Protein AF-A0AAW1UWQ5-F1 (afdb_monomer_lite)

Foldseek 3Di:
DDDDDDDDPPDPDDDDDPPPDPDDDPPDPPPPPPPPDDPDDDPVVVPPDPPQWDQDPVRDIDGDPVCVVVVPDPPPPPPPVPVPPPVVVVVVVVVVCVVVVVDVPCPVVVVVVVVVVVVVVVVVVVVVVVVVVVCVVVCPPDDDDDDD

pLDDT: mean 75.47, std 17.83, range [41.78, 98.38]

Sequence (148 aa):
MQTNPSNLHKTPPYIDRIQKGPWMMPLKSPPSYIYYIPPQVDVDYLDNSDEYQLVLPSGVKVGHRSLMRYYKQSSTRTTTVALSRNTKKLHKTLATYRALGWTQADQEQAARKARDIQYMKRIHSKYMAKLGVKNNKLQTHFRQQVNF

InterPro domains:
  IPR040025 Zinc finger protein 622/Rei1/Reh1 [PTHR13182] (48-147)

Radius of gyration: 37.69 Å; chains: 1; bounding box: 50×101×110 Å

Secondary structure (DSSP, 8-state):
--PPP-----PPP--------S-----PPPP------PPPPPTHHHHT-GGGEEE-TTS-EEE-GGGHHHHT--------------HHHHHHHHHHHHHTT---THHHHHHHHHHHHHHHHHHHHHHHHHHHHHHGGG-TT---S---

Organism: NCBI:txid420089

Structure (mmCIF, N/CA/C/O backbone):
data_AF-A0AAW1UWQ5-F1
#
_entry.id   AF-A0AAW1UWQ5-F1
#
loop_
_atom_site.group_PDB
_atom_site.id
_atom_site.type_symbol
_atom_site.label_atom_id
_atom_site.label_alt_id
_atom_site.label_comp_id
_atom_site.label_asym_id
_atom_site.label_entity_id
_atom_site.label_seq_id
_atom_site.pdbx_PDB_ins_code
_atom_site.Cartn_x
_atom_site.Cartn_y
_atom_site.Cartn_z
_atom_site.occupancy
_atom_site.B_iso_or_equiv
_atom_site.auth_seq_id
_atom_site.auth_comp_id
_atom_site.auth_asym_id
_atom_site.auth_atom_id
_atom_site.pdbx_PDB_model_num
ATOM 1 N N . MET A 1 1 ? -21.826 67.170 -30.675 1.00 49.88 1 MET A N 1
ATOM 2 C CA . MET A 1 1 ? -21.106 67.157 -31.966 1.00 49.88 1 MET A CA 1
ATOM 3 C C . MET A 1 1 ? -19.624 67.006 -31.685 1.00 49.88 1 MET A C 1
ATOM 5 O O . MET A 1 1 ? -19.074 67.906 -31.074 1.00 49.88 1 MET A O 1
ATOM 9 N N . GLN A 1 2 ? -19.032 65.871 -32.060 1.00 43.41 2 GLN A N 1
ATOM 10 C CA . GLN A 1 2 ? -17.625 65.701 -32.462 1.00 43.41 2 GLN A CA 1
ATOM 11 C C . GLN A 1 2 ? -17.413 64.204 -32.723 1.00 43.41 2 GLN A C 1
ATOM 13 O O . GLN A 1 2 ? -17.271 63.399 -31.808 1.00 43.41 2 GLN A O 1
ATOM 18 N N . THR A 1 3 ? -17.506 63.825 -33.995 1.00 49.75 3 THR A N 1
ATOM 19 C CA . THR A 1 3 ? -17.163 62.497 -34.504 1.00 49.75 3 THR A CA 1
ATOM 20 C C . THR A 1 3 ? -15.656 62.446 -34.724 1.00 49.75 3 THR A C 1
ATOM 22 O O . THR A 1 3 ? -15.115 63.246 -35.485 1.00 49.75 3 THR A O 1
ATOM 25 N N . ASN A 1 4 ? -14.993 61.522 -34.036 1.00 53.00 4 ASN A N 1
ATOM 26 C CA . ASN A 1 4 ? -13.549 61.322 -34.082 1.00 53.00 4 ASN A CA 1
ATOM 27 C C . ASN A 1 4 ? -13.185 60.440 -35.300 1.00 53.00 4 ASN A C 1
ATOM 29 O O . ASN A 1 4 ? -13.799 59.381 -35.461 1.00 53.00 4 ASN A O 1
ATOM 33 N N . PRO A 1 5 ? -12.253 60.846 -36.181 1.00 54.81 5 PRO A N 1
ATOM 34 C CA . PRO A 1 5 ? -11.916 60.090 -37.383 1.00 54.81 5 PRO A CA 1
ATOM 35 C C . PRO A 1 5 ? -10.850 59.012 -37.128 1.00 54.81 5 PRO A C 1
ATOM 37 O O . PRO A 1 5 ? -10.025 59.127 -36.227 1.00 54.81 5 PRO A O 1
ATOM 40 N N . SER A 1 6 ? -10.822 58.020 -38.025 1.00 52.66 6 SER A N 1
ATOM 41 C CA . SER A 1 6 ? -9.812 56.957 -38.213 1.00 52.66 6 SER A CA 1
ATOM 42 C C . SER A 1 6 ? -10.020 55.625 -37.473 1.00 52.66 6 SER A C 1
ATOM 44 O O . SER A 1 6 ? -9.238 55.174 -36.642 1.00 52.66 6 SER A O 1
ATOM 46 N N . ASN A 1 7 ? -11.056 54.912 -37.921 1.00 54.97 7 ASN A N 1
ATOM 47 C CA . ASN A 1 7 ? -11.055 53.450 -37.974 1.00 54.97 7 ASN A CA 1
ATOM 48 C C . ASN A 1 7 ? -9.812 52.943 -38.733 1.00 54.97 7 ASN A C 1
ATOM 50 O O . ASN A 1 7 ? -9.708 53.139 -39.942 1.00 54.97 7 ASN A O 1
ATOM 54 N N . LEU A 1 8 ? -8.917 52.224 -38.053 1.00 52.97 8 LEU A N 1
ATOM 55 C CA . LEU A 1 8 ? -7.937 51.335 -38.684 1.00 52.97 8 LEU A CA 1
ATOM 56 C C . LEU A 1 8 ? -8.112 49.922 -38.117 1.00 52.97 8 LEU A C 1
ATOM 58 O O . LEU A 1 8 ? -7.304 49.420 -37.339 1.00 52.97 8 LEU A O 1
ATOM 62 N N . HIS A 1 9 ? -9.199 49.274 -38.536 1.00 50.94 9 HIS A N 1
ATOM 63 C CA . HIS A 1 9 ? -9.329 47.822 -38.480 1.00 50.94 9 HIS A CA 1
ATOM 64 C C . HIS A 1 9 ? -8.270 47.230 -39.422 1.00 50.94 9 HIS A C 1
ATOM 66 O O . HIS A 1 9 ? -8.423 47.256 -40.641 1.00 50.94 9 HIS A O 1
ATOM 72 N N . LYS A 1 10 ? -7.169 46.706 -38.879 1.00 50.12 10 LYS A N 1
ATOM 73 C CA . LYS A 1 10 ? -6.249 45.866 -39.655 1.00 50.12 10 LYS A CA 1
ATOM 74 C C . LYS A 1 10 ? -6.861 44.471 -39.764 1.00 50.12 10 LYS A C 1
ATOM 76 O O . LYS A 1 10 ? -6.583 43.599 -38.948 1.00 50.12 10 LYS A O 1
ATOM 81 N N . THR A 1 11 ? -7.734 44.268 -40.745 1.00 57.31 11 THR A N 1
ATOM 82 C CA . THR A 1 11 ? -8.104 42.923 -41.201 1.00 57.31 11 THR A CA 1
ATOM 83 C C . THR A 1 11 ? -6.914 42.325 -41.959 1.00 57.31 11 THR A C 1
ATOM 85 O O . THR A 1 11 ? -6.387 43.001 -42.848 1.00 57.31 11 THR A O 1
ATOM 88 N N . PRO A 1 12 ? -6.456 41.100 -41.651 1.00 51.69 12 PRO A N 1
ATOM 89 C CA . PRO A 1 12 ? -5.451 40.442 -42.476 1.00 51.69 12 PRO A CA 1
ATOM 90 C C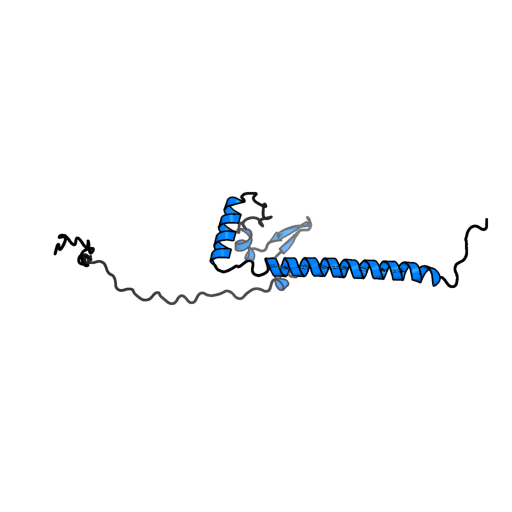 . PRO A 1 12 ? -6.037 40.187 -43.874 1.00 51.69 12 PRO A C 1
ATOM 92 O O . PRO A 1 12 ? -7.179 39.726 -43.971 1.00 51.69 12 PRO A O 1
ATOM 95 N N . PRO A 1 13 ? -5.311 40.508 -44.959 1.00 52.84 13 PRO A N 1
ATOM 96 C CA . PRO A 1 13 ? -5.820 40.293 -46.299 1.00 52.84 13 PRO A CA 1
ATOM 97 C C . PRO A 1 13 ? -6.007 38.799 -46.572 1.00 52.84 13 PRO A C 1
ATOM 99 O O . PRO A 1 13 ? -5.146 37.961 -46.307 1.00 52.84 13 PRO A O 1
ATOM 102 N N . TYR A 1 14 ? -7.191 38.536 -47.104 1.00 44.75 14 TYR A N 1
ATOM 103 C CA . TYR A 1 14 ? -7.670 37.334 -47.752 1.00 44.75 14 TYR A CA 1
ATOM 104 C C . TYR A 1 14 ? -6.608 36.641 -48.628 1.00 44.75 14 TYR A C 1
ATOM 106 O O . TYR A 1 14 ? -5.977 37.248 -49.490 1.00 44.75 14 TYR A O 1
ATOM 114 N N . ILE A 1 15 ? -6.435 35.355 -48.316 1.00 54.38 15 ILE A N 1
ATOM 115 C CA . ILE A 1 15 ? -6.164 34.195 -49.176 1.00 54.38 15 ILE A CA 1
ATOM 116 C C . ILE A 1 15 ? -6.019 34.538 -50.664 1.00 54.38 15 ILE A C 1
ATOM 118 O O . ILE A 1 15 ? -7.012 34.798 -51.324 1.00 54.38 15 ILE A O 1
ATOM 122 N N . ASP A 1 16 ? -4.796 34.458 -51.192 1.00 50.06 16 ASP A N 1
ATOM 123 C CA . ASP A 1 16 ? -4.532 33.952 -52.547 1.00 50.06 16 ASP A CA 1
ATOM 124 C C . ASP A 1 16 ? -3.028 33.921 -52.828 1.00 50.06 16 ASP A C 1
ATOM 126 O O . ASP A 1 16 ? -2.450 34.905 -53.290 1.00 50.06 16 ASP A O 1
ATOM 130 N N . ARG A 1 17 ? -2.389 32.769 -52.560 1.00 48.00 17 ARG A N 1
ATOM 131 C CA . ARG A 1 17 ? -1.291 32.231 -53.390 1.00 48.00 17 ARG A CA 1
ATOM 132 C C . ARG A 1 17 ? -0.852 30.830 -52.945 1.00 48.00 17 ARG A C 1
ATOM 134 O O . ARG A 1 17 ? 0.293 30.622 -52.554 1.00 48.00 17 ARG A O 1
ATOM 141 N N . ILE A 1 18 ? -1.729 29.831 -53.039 1.00 47.81 18 ILE A N 1
ATOM 142 C CA . ILE A 1 18 ? -1.239 28.446 -53.105 1.00 47.81 18 ILE A CA 1
ATOM 143 C C . ILE A 1 18 ? -0.736 28.249 -54.534 1.00 47.81 18 ILE A C 1
ATOM 145 O O . ILE A 1 18 ? -1.512 28.012 -55.458 1.00 47.81 18 ILE A O 1
ATOM 149 N N . GLN A 1 19 ? 0.572 28.422 -54.724 1.00 41.78 19 GLN A N 1
ATOM 150 C CA . GLN A 1 19 ? 1.253 27.977 -55.933 1.00 41.78 19 GLN A CA 1
ATOM 151 C C . GLN A 1 19 ? 0.960 26.482 -56.111 1.00 41.78 19 GLN A C 1
ATOM 153 O O . GLN A 1 19 ? 1.441 25.647 -55.347 1.00 41.78 19 GLN A O 1
ATOM 158 N N . LYS A 1 20 ? 0.141 26.144 -57.111 1.00 48.88 20 LYS A N 1
ATOM 159 C CA . LYS A 1 20 ? -0.033 24.770 -57.582 1.00 48.88 20 LYS A CA 1
ATOM 160 C C . LYS A 1 20 ? 1.292 24.312 -58.197 1.00 48.88 20 LYS A C 1
ATOM 162 O O . LYS A 1 20 ? 1.553 24.565 -59.368 1.00 48.88 20 LYS A O 1
ATOM 167 N N . GLY A 1 21 ? 2.153 23.696 -57.391 1.00 47.66 21 GLY A N 1
ATOM 168 C CA . GLY A 1 21 ? 3.334 22.986 -57.878 1.00 47.66 21 GLY A CA 1
ATOM 169 C C . GLY A 1 21 ? 2.921 21.714 -58.640 1.00 47.66 21 GLY A C 1
ATOM 170 O O . GLY A 1 21 ? 1.946 21.071 -58.247 1.00 47.66 21 GLY A O 1
ATOM 171 N N . PRO A 1 22 ? 3.635 21.312 -59.706 1.00 47.59 22 PRO A N 1
ATOM 172 C CA . PRO A 1 22 ? 3.244 20.213 -60.597 1.00 47.59 22 PRO A CA 1
ATOM 173 C C . PRO A 1 22 ? 3.556 18.810 -60.036 1.00 47.59 22 PRO A C 1
ATOM 175 O O . PRO A 1 22 ? 3.848 17.887 -60.788 1.00 47.59 22 PRO A O 1
ATOM 178 N N . TRP A 1 23 ? 3.484 18.625 -58.715 1.00 51.88 23 TRP A N 1
ATOM 179 C CA . TRP A 1 23 ? 3.840 17.368 -58.046 1.00 51.88 23 TRP A CA 1
ATOM 180 C C . TRP A 1 23 ? 2.841 17.001 -56.942 1.00 51.88 23 TRP A C 1
ATOM 182 O O . TRP A 1 23 ? 3.219 16.722 -55.809 1.00 51.88 23 TRP A O 1
ATOM 192 N N . MET A 1 24 ? 1.545 16.990 -57.257 1.00 44.12 24 MET A N 1
ATOM 193 C CA . MET A 1 24 ? 0.587 16.182 -56.495 1.00 44.12 24 MET A CA 1
ATOM 194 C C . MET A 1 24 ? 0.361 14.887 -57.264 1.00 44.12 24 MET A C 1
ATOM 196 O O . MET A 1 24 ? -0.437 14.833 -58.197 1.00 44.12 24 MET A O 1
ATOM 200 N N . MET A 1 25 ? 1.086 13.837 -56.879 1.00 60.41 25 MET A N 1
ATOM 201 C CA . MET A 1 25 ? 0.666 12.486 -57.233 1.00 60.41 25 MET A CA 1
ATOM 202 C C . MET A 1 25 ? -0.672 12.199 -56.538 1.00 60.41 25 MET A C 1
ATOM 204 O O . MET A 1 25 ? -0.840 12.583 -55.376 1.00 60.41 25 MET A O 1
ATOM 208 N N . PRO A 1 26 ? -1.635 11.544 -57.208 1.00 56.28 26 PRO A N 1
ATOM 209 C CA . PRO A 1 26 ? -2.867 11.137 -56.549 1.00 56.28 26 PRO A CA 1
ATOM 210 C C . PRO A 1 26 ? -2.515 10.212 -55.376 1.00 56.28 26 PRO A C 1
ATOM 212 O O . PRO A 1 26 ? -1.750 9.262 -55.558 1.00 56.28 26 PRO A O 1
ATOM 215 N N . LEU A 1 27 ? -3.051 10.488 -54.177 1.00 58.12 27 LEU A N 1
ATOM 216 C CA . LEU A 1 27 ? -2.945 9.578 -53.033 1.00 58.12 27 LEU A CA 1
ATOM 217 C C . LEU A 1 27 ? -3.560 8.235 -53.439 1.00 58.12 27 LEU A C 1
ATOM 219 O O . LEU A 1 27 ? -4.776 8.053 -53.417 1.00 58.12 27 LEU A O 1
ATOM 223 N N . LYS A 1 28 ? -2.713 7.283 -53.823 1.00 58.69 28 LYS A N 1
ATOM 224 C CA . LYS A 1 28 ? -3.114 5.889 -53.940 1.00 58.69 28 LYS A CA 1
ATOM 225 C C . LYS A 1 28 ? -3.383 5.415 -52.516 1.00 58.69 28 LYS A C 1
ATOM 227 O O . LYS A 1 28 ? -2.514 5.571 -51.657 1.00 58.69 28 LYS A O 1
ATOM 232 N N . SER A 1 29 ? -4.594 4.922 -52.249 1.00 64.06 29 SER A N 1
ATOM 233 C CA . SER A 1 29 ? -4.947 4.403 -50.925 1.00 64.06 29 SER A CA 1
ATOM 234 C C . SER A 1 29 ? -3.864 3.423 -50.463 1.00 64.06 29 SER A C 1
ATOM 236 O O . SER A 1 29 ? -3.436 2.594 -51.277 1.00 64.06 29 SER A O 1
ATOM 238 N N . PRO A 1 30 ? -3.400 3.497 -49.206 1.00 66.56 30 PRO A N 1
ATOM 239 C CA . PRO A 1 30 ? -2.359 2.600 -48.731 1.00 66.56 30 PRO A CA 1
ATOM 240 C C . PRO A 1 30 ? -2.812 1.140 -48.900 1.00 66.56 30 PRO A C 1
ATOM 242 O O . PRO A 1 30 ? -3.978 0.835 -48.633 1.00 66.56 30 PRO A O 1
ATOM 245 N N . PRO A 1 31 ? -1.930 0.234 -49.363 1.00 58.66 31 PRO A N 1
ATOM 246 C CA . PRO A 1 31 ? -2.258 -1.181 -49.452 1.00 58.66 31 PRO A CA 1
ATOM 247 C C . PRO A 1 31 ? -2.606 -1.695 -48.053 1.00 58.66 31 PRO A C 1
ATOM 249 O O . PRO A 1 31 ? -1.873 -1.443 -47.095 1.00 58.66 31 PRO A O 1
ATOM 252 N N . SER A 1 32 ? -3.740 -2.388 -47.933 1.00 59.56 32 SER A N 1
ATOM 253 C CA . SER A 1 32 ? -4.206 -2.990 -46.686 1.00 59.56 32 SER A CA 1
ATOM 254 C C . SER A 1 32 ? -3.230 -4.081 -46.246 1.00 59.56 32 SER A C 1
ATOM 256 O O . SER A 1 32 ? -3.362 -5.245 -46.625 1.00 59.56 32 SER A O 1
ATOM 258 N N . TYR A 1 33 ? -2.219 -3.707 -45.466 1.00 54.44 33 TYR A N 1
ATOM 259 C CA . TYR A 1 33 ? -1.373 -4.671 -44.784 1.00 54.44 33 TYR A CA 1
ATOM 260 C C . TYR A 1 33 ? -2.201 -5.314 -43.676 1.00 54.44 33 TYR A C 1
ATOM 262 O O . TYR A 1 33 ? -2.461 -4.712 -42.636 1.00 54.44 33 TYR A O 1
ATOM 270 N N . ILE A 1 34 ? -2.631 -6.550 -43.915 1.00 60.88 34 ILE A N 1
ATOM 271 C CA . ILE A 1 34 ? -3.105 -7.427 -42.852 1.00 60.88 34 ILE A CA 1
ATOM 272 C C . ILE A 1 34 ? -1.877 -7.700 -41.983 1.00 60.88 34 ILE A C 1
ATOM 274 O O . ILE A 1 34 ? -0.990 -8.464 -42.362 1.00 60.88 34 ILE A O 1
ATOM 278 N N . TYR A 1 35 ? -1.774 -7.011 -40.849 1.00 56.53 35 TYR A N 1
ATOM 279 C CA . TYR A 1 35 ? -0.750 -7.316 -39.863 1.00 56.53 35 TYR A CA 1
ATOM 280 C C . TYR A 1 35 ? -1.029 -8.719 -39.327 1.00 56.53 35 TYR A C 1
ATOM 282 O O . TYR A 1 35 ? -2.037 -8.951 -38.662 1.00 56.53 35 TYR A O 1
ATOM 290 N N . TYR A 1 36 ? -0.145 -9.662 -39.641 1.00 63.75 36 TYR A N 1
ATOM 291 C CA . TYR A 1 36 ? -0.162 -10.979 -39.023 1.00 63.75 36 TYR A CA 1
ATOM 292 C C . TYR A 1 36 ? 0.209 -10.795 -37.548 1.00 63.75 36 TYR A C 1
ATOM 294 O O . TYR A 1 36 ? 1.369 -10.539 -37.223 1.00 63.75 36 TYR A O 1
ATOM 302 N N . ILE A 1 37 ? -0.783 -10.851 -36.659 1.00 71.31 37 ILE A N 1
ATOM 303 C CA . ILE A 1 37 ? -0.550 -10.908 -35.216 1.00 71.31 37 ILE A CA 1
ATOM 304 C C . ILE A 1 37 ? -0.214 -12.371 -34.916 1.00 71.31 37 ILE A C 1
ATOM 306 O O . ILE A 1 37 ? -1.090 -13.222 -35.086 1.00 71.31 37 ILE A O 1
ATOM 310 N N . PRO A 1 38 ? 1.033 -12.710 -34.540 1.00 63.59 38 PRO A N 1
ATOM 311 C CA . PRO A 1 38 ? 1.345 -14.081 -34.175 1.00 63.59 38 PRO A CA 1
ATOM 312 C C . PRO A 1 38 ? 0.485 -14.497 -32.969 1.00 63.59 38 PRO A C 1
ATOM 314 O O . PRO A 1 38 ? 0.263 -13.671 -32.075 1.00 63.59 38 PRO A O 1
ATOM 317 N N . PRO A 1 39 ? -0.008 -15.749 -32.938 1.00 69.00 39 PRO A N 1
ATOM 318 C CA . PRO A 1 39 ? -0.756 -16.261 -31.798 1.00 69.00 39 PRO A CA 1
ATOM 319 C C . PRO A 1 39 ? 0.087 -16.120 -30.528 1.00 69.00 39 PRO A C 1
ATOM 321 O O . PRO A 1 39 ? 1.299 -16.348 -30.547 1.00 69.00 39 PRO A O 1
ATOM 324 N N . GLN A 1 40 ? -0.553 -15.687 -29.442 1.00 62.16 40 GLN A N 1
ATOM 325 C CA . GLN A 1 40 ? 0.116 -15.563 -28.153 1.00 62.16 40 GLN A CA 1
ATOM 326 C C . GLN A 1 40 ? 0.484 -16.968 -27.677 1.00 62.16 40 GLN A C 1
ATOM 328 O O . GLN A 1 40 ? -0.378 -17.836 -27.589 1.00 62.16 40 GLN A O 1
ATOM 333 N N . VAL A 1 41 ? 1.777 -17.204 -27.462 1.00 61.47 41 VAL A N 1
ATOM 334 C CA . VAL A 1 41 ? 2.279 -18.470 -26.923 1.00 61.47 41 VAL A CA 1
ATOM 335 C C . VAL A 1 41 ? 2.107 -18.416 -25.410 1.00 61.47 41 VAL A C 1
ATOM 337 O O . VAL A 1 41 ? 2.667 -17.527 -24.765 1.00 61.47 41 VAL A O 1
ATOM 340 N N . ASP A 1 42 ? 1.329 -19.347 -24.862 1.00 59.06 42 ASP A N 1
ATOM 341 C CA . A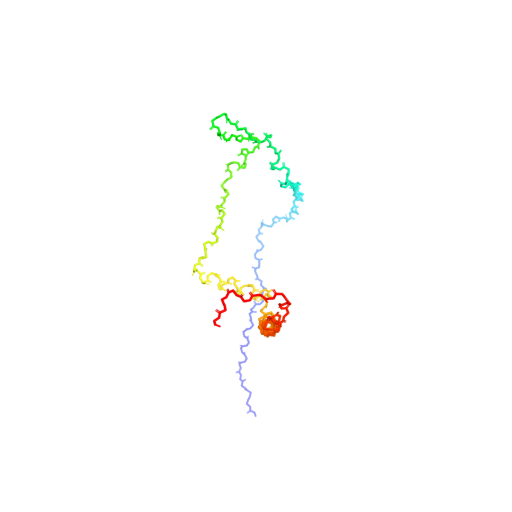SP A 1 42 ? 1.120 -19.486 -23.423 1.00 59.06 42 ASP A CA 1
ATOM 342 C C . ASP A 1 42 ? 2.449 -19.817 -22.724 1.00 59.06 42 ASP A C 1
ATOM 344 O O . ASP A 1 42 ? 3.153 -20.762 -23.087 1.00 59.06 42 ASP A O 1
ATOM 348 N N . VAL A 1 43 ? 2.803 -19.011 -21.721 1.00 59.75 43 VAL A N 1
ATOM 349 C CA . VAL A 1 43 ? 4.113 -19.042 -21.041 1.00 59.75 43 VAL A CA 1
ATOM 350 C C . VAL A 1 43 ? 4.347 -20.371 -20.308 1.00 59.75 43 VAL A C 1
ATOM 352 O O . VAL A 1 43 ? 5.484 -20.832 -20.215 1.00 59.75 43 VAL A O 1
ATOM 355 N N . ASP A 1 44 ? 3.272 -21.029 -19.875 1.00 59.12 44 ASP A N 1
ATOM 356 C CA . ASP A 1 44 ? 3.312 -22.270 -19.094 1.00 59.12 44 ASP A CA 1
ATOM 357 C C . ASP A 1 44 ? 3.787 -23.494 -19.907 1.00 59.12 44 ASP A C 1
ATOM 359 O O . ASP A 1 44 ? 4.275 -24.468 -19.334 1.00 59.12 44 ASP A O 1
ATOM 363 N N . TYR A 1 45 ? 3.732 -23.447 -21.246 1.00 55.97 45 TYR A N 1
ATOM 364 C CA . TYR A 1 45 ? 4.306 -24.497 -22.104 1.00 55.97 45 TYR A CA 1
ATOM 365 C C . TYR A 1 45 ? 5.835 -24.416 -22.223 1.00 55.97 45 TYR A C 1
ATOM 367 O O . TYR A 1 45 ? 6.475 -25.390 -22.617 1.00 55.97 45 TYR A O 1
ATOM 375 N N . LEU A 1 46 ? 6.439 -23.275 -21.880 1.00 55.22 46 LEU A N 1
ATOM 376 C CA . LEU A 1 46 ? 7.879 -23.067 -22.019 1.00 55.22 46 LEU A CA 1
ATOM 377 C C . LEU A 1 46 ? 8.678 -23.683 -20.857 1.00 55.22 46 LEU A C 1
ATOM 379 O O . LEU A 1 46 ? 9.822 -24.082 -21.059 1.00 55.22 46 LEU A O 1
ATOM 383 N N . ASP A 1 47 ? 8.081 -23.785 -19.665 1.00 55.75 47 ASP A N 1
ATOM 384 C CA . ASP A 1 47 ? 8.772 -24.202 -18.432 1.00 55.75 47 ASP A CA 1
ATOM 385 C C . ASP A 1 47 ? 8.956 -25.730 -18.325 1.00 55.75 47 ASP A C 1
ATOM 387 O O . ASP A 1 47 ? 9.923 -26.213 -17.743 1.00 55.75 47 ASP A O 1
ATOM 391 N N . ASN A 1 48 ? 8.080 -26.510 -18.969 1.00 55.28 48 ASN A N 1
ATOM 392 C CA . ASN A 1 48 ? 8.065 -27.978 -18.880 1.00 55.28 48 ASN A CA 1
ATOM 393 C C . ASN A 1 48 ? 8.820 -28.697 -20.014 1.00 55.28 48 ASN A C 1
ATOM 395 O O . ASN A 1 48 ? 8.638 -29.900 -20.204 1.00 55.28 48 ASN A O 1
ATOM 399 N N . SER A 1 49 ? 9.638 -27.991 -20.799 1.00 58.53 49 SER A N 1
ATOM 400 C CA . SER A 1 49 ? 10.242 -28.560 -22.008 1.00 58.53 49 SER A CA 1
ATOM 401 C C . SER A 1 49 ? 11.772 -28.611 -21.943 1.00 58.53 49 SER A C 1
ATOM 403 O O . SER A 1 49 ? 12.488 -27.679 -22.311 1.00 58.53 49 SER A O 1
ATOM 405 N N . ASP A 1 50 ? 12.294 -29.790 -21.598 1.00 64.62 50 ASP A N 1
ATOM 406 C CA . ASP A 1 50 ? 13.669 -30.202 -21.937 1.00 64.62 50 ASP A CA 1
ATOM 407 C C . ASP A 1 50 ? 13.932 -30.165 -23.463 1.00 64.62 50 ASP A C 1
ATOM 409 O O . ASP A 1 50 ? 15.053 -30.333 -23.929 1.00 64.62 50 ASP A O 1
ATOM 413 N N . GLU A 1 51 ? 12.905 -29.913 -24.275 1.00 74.00 51 GLU A N 1
ATOM 414 C CA . GLU A 1 51 ? 12.975 -29.814 -25.731 1.00 74.00 51 GLU A CA 1
ATOM 415 C C . GLU A 1 51 ? 13.860 -28.653 -26.226 1.00 74.00 51 GLU A C 1
ATOM 417 O O . GLU A 1 51 ? 14.504 -28.752 -27.277 1.00 74.00 51 GLU A O 1
ATOM 422 N N . TYR A 1 52 ? 13.944 -27.557 -25.464 1.00 78.62 52 TYR A N 1
ATOM 423 C CA . TYR A 1 52 ? 14.663 -26.350 -25.887 1.00 78.62 52 TYR A CA 1
ATOM 424 C C . TYR A 1 52 ? 15.991 -26.102 -25.160 1.00 78.62 52 TYR A C 1
ATOM 426 O O . TYR A 1 52 ? 16.680 -25.121 -25.465 1.00 78.62 52 TYR A O 1
ATOM 434 N N . GLN A 1 53 ? 16.380 -26.992 -24.243 1.00 85.94 53 GLN A N 1
ATOM 435 C CA . GLN A 1 53 ? 17.640 -26.916 -23.504 1.00 85.94 53 GLN A CA 1
ATOM 436 C C . GLN A 1 53 ? 18.270 -28.302 -23.326 1.00 85.94 53 GLN A C 1
ATOM 438 O O . GLN A 1 53 ? 17.599 -29.266 -22.994 1.00 85.94 53 GLN A O 1
ATOM 443 N N . LEU A 1 54 ? 19.587 -28.398 -23.491 1.00 87.38 54 LEU A N 1
ATOM 444 C CA . LEU A 1 54 ? 20.360 -29.599 -23.183 1.00 87.38 54 LEU A CA 1
ATOM 445 C C . LEU A 1 54 ? 21.250 -29.327 -21.971 1.00 87.38 54 LEU A C 1
ATOM 447 O O . LEU A 1 54 ? 22.058 -28.396 -21.995 1.00 87.38 54 LEU A O 1
ATOM 451 N N . VAL A 1 55 ? 21.132 -30.148 -20.927 1.00 90.00 55 VAL A N 1
ATOM 452 C CA . VAL A 1 55 ? 22.024 -30.099 -19.761 1.00 90.00 55 VAL A CA 1
ATOM 453 C C . VAL A 1 55 ? 23.169 -31.088 -19.970 1.00 90.00 55 VAL A C 1
ATOM 455 O O . VAL A 1 55 ? 22.953 -32.287 -20.123 1.00 90.00 55 VAL A O 1
ATOM 458 N N . LEU A 1 56 ? 24.401 -30.585 -19.996 1.00 92.44 56 LEU A N 1
ATOM 459 C CA . LEU A 1 56 ? 25.607 -31.406 -20.097 1.00 92.44 56 LEU A CA 1
ATOM 460 C C . LEU A 1 56 ? 25.924 -32.076 -18.745 1.00 92.44 56 LEU A C 1
ATOM 462 O O . LEU A 1 56 ? 25.564 -31.529 -17.703 1.00 92.44 56 LEU A O 1
ATOM 466 N N . PRO A 1 57 ? 26.699 -33.178 -18.715 1.00 94.62 57 PRO A N 1
ATOM 467 C CA . PRO A 1 57 ? 27.188 -33.775 -17.463 1.00 94.62 57 PRO A CA 1
ATOM 468 C C . PRO A 1 57 ? 28.022 -32.816 -16.600 1.00 94.62 57 PRO A C 1
ATOM 470 O O . PRO A 1 57 ? 28.117 -32.984 -15.390 1.00 94.62 57 PRO A O 1
ATOM 473 N N . SER A 1 58 ? 28.602 -31.779 -17.213 1.00 93.69 58 SER A N 1
ATOM 474 C CA . SER A 1 58 ? 29.283 -30.677 -16.524 1.00 93.69 58 SER A CA 1
ATOM 475 C C . SER A 1 58 ? 28.333 -29.700 -15.816 1.00 93.69 58 SER A C 1
ATOM 477 O O . SER A 1 58 ? 28.796 -28.771 -15.160 1.00 93.69 58 SER A O 1
ATOM 479 N N . GLY A 1 59 ? 27.016 -29.857 -15.979 1.00 90.00 59 GLY A N 1
ATOM 480 C CA . GLY A 1 59 ? 25.984 -28.957 -15.459 1.00 90.00 59 GLY A CA 1
ATOM 481 C C . GLY A 1 59 ? 25.726 -27.715 -16.321 1.00 90.00 59 GLY A C 1
ATOM 482 O O . GLY A 1 59 ? 24.848 -26.916 -16.000 1.00 90.00 59 GLY A O 1
ATOM 483 N N . VAL A 1 60 ? 26.458 -27.535 -17.426 1.00 93.06 60 VAL A N 1
ATOM 484 C CA . VAL A 1 60 ? 26.239 -26.422 -18.363 1.00 93.06 60 VAL A CA 1
ATOM 485 C C . VAL A 1 60 ? 24.948 -26.651 -19.153 1.00 93.06 60 VAL A C 1
ATOM 487 O O . VAL A 1 60 ? 24.701 -27.753 -19.639 1.00 93.06 60 VAL A O 1
ATOM 490 N N . LYS A 1 61 ? 24.133 -25.601 -19.310 1.00 91.19 61 LYS A N 1
ATOM 491 C CA . LYS A 1 61 ? 22.904 -25.626 -20.115 1.00 91.19 61 LYS A CA 1
ATOM 492 C C . LYS A 1 61 ? 23.154 -25.007 -21.489 1.00 91.19 61 LYS A C 1
ATOM 494 O O . LYS A 1 61 ? 23.590 -23.860 -21.575 1.00 91.19 61 LYS A O 1
ATOM 499 N N . VAL A 1 62 ? 22.860 -25.743 -22.556 1.00 91.25 62 VAL A N 1
ATOM 500 C CA . VAL A 1 62 ? 22.983 -25.291 -23.950 1.00 91.25 62 VAL A CA 1
ATOM 501 C C . VAL A 1 62 ? 21.593 -25.127 -24.553 1.00 91.25 62 VAL A C 1
ATOM 503 O O . VAL A 1 62 ? 20.782 -26.044 -24.501 1.00 91.25 62 VAL A O 1
ATOM 506 N N . GLY A 1 63 ? 21.316 -23.956 -25.125 1.00 90.94 63 GLY A N 1
ATOM 507 C CA . GLY A 1 63 ? 20.028 -23.649 -25.747 1.00 90.94 63 GLY A CA 1
ATOM 508 C C . GLY A 1 63 ? 19.852 -24.229 -27.155 1.00 90.94 63 GLY A C 1
ATOM 509 O O . GLY A 1 63 ? 20.826 -24.504 -27.858 1.00 90.94 63 GLY A O 1
ATOM 510 N N . HIS A 1 64 ? 18.605 -24.369 -27.607 1.00 92.88 64 HIS A N 1
ATOM 511 C CA . HIS A 1 64 ? 18.280 -24.879 -28.943 1.00 92.88 64 HIS A CA 1
ATOM 512 C C . HIS A 1 64 ? 18.445 -23.816 -30.051 1.00 92.88 64 HIS A C 1
ATOM 514 O O . HIS A 1 64 ? 18.154 -22.632 -29.869 1.00 92.88 64 HIS A O 1
ATOM 520 N N . ARG A 1 65 ? 18.843 -24.234 -31.264 1.00 90.62 65 ARG A N 1
ATOM 521 C CA . ARG A 1 65 ? 19.059 -23.325 -32.416 1.00 90.62 65 ARG A CA 1
ATOM 522 C C . ARG A 1 65 ? 17.797 -22.591 -32.895 1.00 90.62 65 ARG A C 1
ATOM 524 O O . ARG A 1 65 ? 17.907 -21.523 -33.490 1.00 90.62 65 ARG A O 1
ATOM 531 N N . SER A 1 66 ? 16.611 -23.140 -32.630 1.00 90.12 66 SER A N 1
ATOM 532 C CA . SER A 1 66 ? 15.306 -22.538 -32.959 1.00 90.12 66 SER A CA 1
ATOM 533 C C . SER A 1 66 ? 15.107 -21.211 -32.227 1.00 90.12 66 SER A C 1
ATOM 535 O O . SER A 1 66 ? 14.491 -20.293 -32.765 1.00 90.12 66 SER A O 1
ATOM 537 N N . LEU A 1 67 ? 15.713 -21.072 -31.044 1.00 88.56 67 LEU A N 1
ATOM 538 C CA . LEU A 1 67 ? 15.625 -19.884 -30.204 1.00 88.56 67 LEU A CA 1
ATOM 539 C C . LEU A 1 67 ? 16.771 -18.889 -30.434 1.00 88.56 67 LEU A C 1
ATOM 541 O O . LEU A 1 67 ? 16.853 -17.872 -29.748 1.00 88.56 67 LEU A O 1
ATOM 545 N N . MET A 1 68 ? 17.631 -19.113 -31.435 1.00 90.19 68 MET A N 1
ATOM 546 C CA . MET A 1 68 ? 18.799 -18.262 -31.696 1.00 90.19 68 MET A CA 1
ATOM 547 C C . MET A 1 68 ? 18.416 -16.797 -31.962 1.00 90.19 68 MET A C 1
ATOM 549 O O . MET A 1 68 ? 19.157 -15.886 -31.596 1.00 90.19 68 MET A O 1
ATOM 553 N N . ARG A 1 69 ? 17.231 -16.547 -32.542 1.00 90.69 69 ARG A N 1
ATOM 554 C CA . ARG A 1 69 ? 16.678 -15.191 -32.682 1.00 90.69 69 ARG A CA 1
ATOM 555 C C . ARG A 1 69 ? 16.532 -14.502 -31.323 1.00 90.69 69 ARG A C 1
ATOM 557 O O . ARG A 1 69 ? 16.898 -13.337 -31.226 1.00 90.69 69 ARG A O 1
ATOM 564 N N . TYR A 1 70 ? 16.028 -15.208 -30.312 1.00 88.44 70 TYR A N 1
ATOM 565 C CA . TYR A 1 70 ? 15.802 -14.686 -28.962 1.00 88.44 70 TYR A CA 1
ATOM 566 C C . TYR A 1 70 ? 17.102 -14.576 -28.164 1.00 88.44 70 TYR A C 1
ATOM 568 O O . TYR A 1 70 ? 17.323 -13.564 -27.516 1.00 88.44 70 TYR A O 1
ATOM 576 N N . TYR A 1 71 ? 18.028 -15.533 -28.287 1.00 90.00 71 TYR A N 1
ATOM 577 C CA . TYR A 1 71 ? 19.340 -15.437 -27.625 1.00 90.00 71 TYR A CA 1
ATOM 578 C C . TYR A 1 71 ? 20.185 -14.257 -28.111 1.00 90.00 71 TYR A C 1
ATOM 580 O O . TYR A 1 71 ? 21.010 -13.733 -27.369 1.00 90.00 71 TYR A O 1
ATOM 588 N N . LYS A 1 72 ? 19.973 -13.814 -29.353 1.00 90.38 72 LYS A N 1
ATOM 589 C CA . LYS A 1 72 ? 20.623 -12.621 -29.907 1.00 90.38 72 LYS A CA 1
ATOM 590 C C . LYS A 1 72 ? 19.933 -11.314 -29.506 1.00 90.38 72 LYS A C 1
ATOM 592 O O . LYS A 1 72 ? 20.457 -10.246 -29.824 1.00 90.38 72 LYS A O 1
ATOM 597 N N . GLN A 1 73 ? 18.768 -11.363 -28.857 1.00 89.94 73 GLN A N 1
ATOM 598 C CA . GLN A 1 73 ? 18.098 -10.155 -28.390 1.00 89.94 73 GLN A CA 1
ATOM 599 C C . GLN A 1 73 ? 18.861 -9.577 -27.202 1.00 89.94 73 GLN A C 1
ATOM 601 O O . GLN A 1 73 ? 19.040 -10.221 -26.173 1.00 89.94 73 GLN A O 1
ATOM 606 N N . SER A 1 74 ? 19.255 -8.313 -27.322 1.00 82.19 74 SER A N 1
ATOM 607 C CA . SER A 1 74 ? 19.586 -7.509 -26.154 1.00 82.19 74 SER A CA 1
ATOM 608 C C . SER A 1 74 ? 18.267 -7.037 -25.552 1.00 82.19 74 SER A C 1
ATOM 610 O O . SER A 1 74 ? 17.716 -6.022 -25.981 1.00 82.19 74 SER A O 1
ATOM 612 N N . SER A 1 75 ? 17.698 -7.791 -24.605 1.00 72.56 75 SER A N 1
ATOM 613 C CA . SER A 1 75 ? 16.622 -7.237 -23.784 1.00 72.56 75 SER A CA 1
ATOM 614 C C . SER A 1 75 ? 17.227 -6.053 -23.039 1.00 72.56 75 SER A C 1
ATOM 616 O O . SER A 1 75 ? 18.154 -6.244 -22.246 1.00 72.56 75 SER A O 1
ATOM 618 N N . THR A 1 76 ? 16.757 -4.832 -23.305 1.00 67.44 76 THR A N 1
ATOM 619 C CA . THR A 1 76 ? 17.109 -3.675 -22.480 1.00 67.44 76 THR A CA 1
ATOM 620 C C . THR A 1 76 ? 16.848 -4.072 -21.040 1.00 67.44 76 THR A C 1
ATOM 622 O O . THR A 1 76 ? 15.700 -4.338 -20.685 1.00 67.44 76 THR A O 1
ATOM 625 N N . ARG A 1 77 ? 17.950 -4.221 -20.294 1.00 64.69 77 ARG A N 1
ATOM 626 C CA . ARG A 1 77 ? 18.057 -4.671 -18.906 1.00 64.69 77 ARG A CA 1
ATOM 627 C C . ARG A 1 77 ? 16.764 -4.371 -18.167 1.00 64.69 77 ARG A C 1
ATOM 629 O O . ARG A 1 77 ? 16.369 -3.205 -18.195 1.00 64.69 77 ARG A O 1
ATOM 636 N N . THR A 1 78 ? 16.151 -5.380 -17.530 1.00 59.41 78 THR A N 1
ATOM 637 C CA . THR A 1 78 ? 15.057 -5.195 -16.567 1.00 59.41 78 THR A CA 1
ATOM 638 C C . THR A 1 78 ? 15.394 -3.944 -15.799 1.00 59.41 78 THR A C 1
ATOM 640 O O . THR A 1 78 ? 16.396 -3.909 -15.076 1.00 59.41 78 THR A O 1
ATOM 643 N N . THR A 1 79 ? 14.661 -2.873 -16.079 1.00 56.25 79 THR A N 1
ATOM 644 C CA . THR A 1 79 ? 14.833 -1.637 -15.360 1.00 56.25 79 THR A CA 1
ATOM 645 C C . THR A 1 79 ? 14.346 -2.005 -13.972 1.00 56.25 79 THR A C 1
ATOM 647 O O . THR A 1 79 ? 13.172 -1.885 -13.642 1.00 56.25 79 THR A O 1
ATOM 650 N N . THR A 1 80 ? 15.264 -2.472 -13.116 1.00 53.09 80 THR A N 1
ATOM 651 C CA . THR A 1 80 ? 15.231 -2.016 -11.740 1.00 53.09 80 THR A CA 1
ATOM 652 C C . THR A 1 80 ? 15.076 -0.529 -11.937 1.00 53.09 80 THR A C 1
ATOM 654 O O . THR A 1 80 ? 15.935 0.105 -12.555 1.00 53.09 80 THR A O 1
ATOM 657 N N . VAL A 1 81 ? 13.864 -0.032 -11.690 1.00 57.72 81 VAL A N 1
ATOM 658 C CA . VAL A 1 81 ? 13.544 1.371 -11.859 1.00 57.72 81 VAL A CA 1
ATOM 659 C C . VAL A 1 81 ? 14.528 2.025 -10.919 1.00 57.72 81 VAL A C 1
ATOM 661 O O . VAL A 1 81 ? 14.307 2.074 -9.713 1.00 57.72 81 VAL A O 1
ATOM 664 N N . ALA A 1 82 ? 15.689 2.414 -11.446 1.00 55.53 82 ALA A N 1
ATOM 665 C CA . ALA A 1 82 ? 16.584 3.307 -10.779 1.00 55.53 82 ALA A CA 1
ATOM 666 C C . ALA A 1 82 ? 15.649 4.475 -10.576 1.00 55.53 82 ALA A C 1
ATOM 668 O O . ALA A 1 82 ? 15.222 5.082 -11.564 1.00 55.53 82 ALA A O 1
ATOM 669 N N . LEU A 1 83 ? 15.191 4.643 -9.331 1.00 58.41 83 LEU A N 1
ATOM 670 C CA . LEU A 1 83 ? 14.359 5.747 -8.902 1.00 58.41 83 LEU A CA 1
ATOM 671 C C . LEU A 1 83 ? 15.212 6.963 -9.196 1.00 58.41 83 LEU A C 1
ATOM 673 O O . LEU A 1 83 ? 16.014 7.415 -8.380 1.00 58.41 83 LEU A O 1
ATOM 677 N N . SER A 1 84 ? 15.158 7.394 -10.450 1.00 59.34 84 SER A N 1
ATOM 678 C CA . SER A 1 84 ? 15.951 8.479 -10.938 1.00 59.34 84 SER A CA 1
ATOM 679 C C . SER A 1 84 ? 15.411 9.623 -10.122 1.00 59.34 84 SER A C 1
ATOM 681 O O . SER A 1 84 ? 14.255 10.010 -10.289 1.00 59.34 84 SER A O 1
ATOM 683 N N . ARG A 1 85 ? 16.237 10.174 -9.227 1.00 63.94 85 ARG A N 1
ATOM 684 C CA . ARG A 1 85 ? 15.919 11.400 -8.480 1.00 63.94 85 ARG A CA 1
ATOM 685 C C . ARG A 1 85 ? 15.708 12.599 -9.410 1.00 63.94 85 ARG A C 1
ATOM 687 O O . ARG A 1 85 ? 15.681 13.737 -8.959 1.00 63.94 85 ARG A O 1
ATOM 694 N N . ASN A 1 86 ? 15.574 12.375 -10.715 1.00 72.25 86 ASN A N 1
ATOM 695 C CA . ASN A 1 86 ? 15.116 13.341 -11.681 1.00 72.25 86 ASN A CA 1
ATOM 696 C C . ASN A 1 86 ? 13.623 13.631 -11.471 1.00 72.25 86 ASN A C 1
ATOM 698 O O . ASN A 1 86 ? 12.753 13.259 -12.262 1.00 72.25 86 ASN A O 1
ATOM 702 N N . THR A 1 87 ? 13.353 14.350 -10.385 1.00 75.94 87 THR A N 1
ATOM 703 C CA . THR A 1 87 ? 12.045 14.883 -10.014 1.00 75.94 87 THR A CA 1
ATOM 704 C C . THR A 1 87 ? 11.446 15.707 -11.152 1.00 75.94 87 THR A C 1
ATOM 706 O O . THR A 1 87 ? 10.245 15.646 -11.381 1.00 75.94 87 THR A O 1
ATOM 709 N N . LYS A 1 88 ? 12.268 16.405 -11.949 1.00 84.00 88 LYS A N 1
ATOM 710 C CA . LYS A 1 88 ? 11.809 17.253 -13.063 1.00 84.00 88 LYS A CA 1
ATOM 711 C C . LYS A 1 88 ? 11.062 16.466 -14.146 1.00 84.00 88 LYS A C 1
ATOM 713 O O . LYS A 1 88 ? 9.983 16.883 -14.566 1.00 84.00 88 LYS A O 1
ATOM 718 N N . LYS A 1 89 ? 11.603 15.323 -14.591 1.00 83.00 89 LYS A N 1
ATOM 719 C CA . LYS A 1 89 ? 10.938 14.469 -15.597 1.00 83.00 89 LYS A CA 1
ATOM 720 C C . LYS A 1 89 ? 9.642 13.874 -15.049 1.00 83.00 89 LYS A C 1
ATOM 722 O O . LYS A 1 89 ? 8.626 13.915 -15.735 1.00 83.00 89 LYS A O 1
ATOM 727 N N . LEU A 1 90 ? 9.674 13.419 -13.796 1.00 84.06 90 LEU A N 1
ATOM 728 C CA . LEU A 1 90 ? 8.507 12.906 -13.082 1.00 84.06 90 LEU A CA 1
ATOM 729 C C . LEU A 1 90 ? 7.400 13.969 -13.007 1.00 84.06 90 LEU A C 1
ATOM 731 O O . LEU A 1 90 ? 6.266 13.703 -13.400 1.00 84.06 90 LEU A O 1
ATOM 735 N N . HIS A 1 91 ? 7.717 15.193 -12.578 1.00 84.69 91 HIS A N 1
ATOM 736 C CA . HIS A 1 91 ? 6.743 16.284 -12.497 1.00 84.69 91 HIS A CA 1
ATOM 737 C C . HIS A 1 91 ? 6.129 16.616 -13.857 1.00 84.69 91 HIS A C 1
ATOM 739 O O . HIS A 1 91 ? 4.919 16.817 -13.931 1.00 84.69 91 HIS A O 1
ATOM 745 N N . LYS A 1 92 ? 6.926 16.608 -14.933 1.00 90.75 92 LYS A N 1
ATOM 746 C CA . LYS A 1 92 ? 6.417 16.803 -16.295 1.00 90.75 92 LYS A CA 1
ATOM 747 C C . LYS A 1 92 ? 5.433 15.700 -16.685 1.00 90.75 92 LYS A C 1
ATOM 749 O O . LYS A 1 92 ? 4.347 16.014 -17.157 1.00 90.75 92 LYS A O 1
ATOM 754 N N . THR A 1 93 ? 5.771 14.435 -16.432 1.00 88.06 93 THR A N 1
ATOM 755 C CA . THR A 1 93 ? 4.863 13.310 -16.712 1.00 88.06 93 THR A CA 1
ATOM 756 C C . THR A 1 93 ? 3.594 13.357 -15.861 1.00 88.06 93 THR A C 1
ATOM 758 O O . THR A 1 93 ? 2.499 13.176 -16.378 1.00 88.06 93 THR A O 1
ATOM 761 N N . LEU A 1 94 ? 3.691 13.679 -14.567 1.00 86.19 94 LEU A N 1
ATOM 762 C CA . LEU A 1 94 ? 2.507 13.832 -13.718 1.00 86.19 94 LEU A CA 1
ATOM 763 C C . LEU A 1 94 ? 1.629 15.001 -14.173 1.00 86.19 94 LEU A C 1
ATOM 765 O O . LEU A 1 94 ? 0.409 14.895 -14.119 1.00 86.19 94 LEU A O 1
ATOM 769 N N . ALA A 1 95 ? 2.223 16.103 -14.637 1.00 87.75 95 ALA A N 1
ATOM 770 C CA . ALA A 1 95 ? 1.479 17.223 -15.201 1.00 87.75 95 ALA A CA 1
ATOM 771 C C . ALA A 1 95 ? 0.742 16.827 -16.490 1.00 87.75 95 ALA A C 1
ATOM 773 O O . ALA A 1 95 ? -0.422 17.188 -16.642 1.00 87.75 95 ALA A O 1
ATOM 774 N N . THR A 1 96 ? 1.363 16.036 -17.375 1.00 90.94 96 THR A N 1
ATOM 775 C CA . THR A 1 96 ? 0.679 15.531 -18.575 1.00 90.94 96 THR A CA 1
ATOM 776 C C . THR A 1 96 ? -0.465 14.585 -18.224 1.00 90.94 96 THR A C 1
ATOM 778 O O . THR A 1 96 ? -1.547 14.736 -18.775 1.00 90.94 96 THR A O 1
ATOM 781 N N . TYR A 1 97 ? -0.280 13.671 -17.264 1.00 86.38 97 TYR A N 1
ATOM 782 C CA . TYR A 1 97 ? -1.372 12.806 -16.802 1.00 86.38 97 TYR A CA 1
ATOM 783 C C . TYR A 1 97 ? -2.522 13.624 -16.202 1.00 86.38 97 TYR A C 1
ATOM 785 O O . TYR A 1 97 ? -3.677 13.398 -16.553 1.00 86.38 97 TYR A O 1
ATOM 793 N N . ARG A 1 98 ? -2.217 14.631 -15.372 1.00 82.00 98 ARG A N 1
ATOM 794 C CA . ARG A 1 98 ? -3.228 15.549 -14.821 1.00 82.00 98 ARG A CA 1
ATOM 795 C C . ARG A 1 98 ? -3.993 16.301 -15.909 1.00 82.00 98 ARG A C 1
ATOM 797 O O . ARG A 1 98 ? -5.207 16.428 -15.804 1.00 82.00 98 ARG A O 1
ATOM 804 N N . ALA A 1 99 ? -3.307 16.761 -16.956 1.00 85.06 99 ALA A N 1
ATOM 805 C CA . ALA A 1 99 ? -3.929 17.443 -18.091 1.00 85.06 99 ALA A CA 1
ATOM 806 C C . ALA A 1 99 ? -4.825 16.515 -18.932 1.00 85.06 99 ALA A C 1
ATOM 808 O O . ALA A 1 99 ? -5.838 16.961 -19.458 1.00 85.06 99 ALA A O 1
ATOM 809 N N . LEU A 1 100 ? -4.486 15.225 -19.017 1.00 86.94 100 LEU A N 1
ATOM 810 C CA . LEU A 1 100 ? -5.286 14.189 -19.685 1.00 86.94 100 LEU A CA 1
ATOM 811 C C . LEU A 1 100 ? -6.527 13.755 -18.884 1.00 86.94 100 LEU A C 1
ATOM 813 O O . LEU A 1 100 ? -7.236 12.847 -19.303 1.00 86.94 100 LEU A O 1
ATOM 817 N N . GLY A 1 101 ? -6.794 14.377 -17.733 1.00 77.56 101 GLY A N 1
ATOM 818 C CA . GLY A 1 101 ? -7.936 14.036 -16.888 1.00 77.56 101 GLY A CA 1
ATOM 819 C C . GLY A 1 101 ? -7.640 12.977 -15.828 1.00 77.56 101 GLY A C 1
ATOM 820 O O . GLY A 1 101 ? -8.568 12.524 -15.165 1.00 77.56 101 GLY A O 1
ATOM 821 N N . TRP A 1 102 ? -6.368 12.617 -15.594 1.00 76.25 102 TRP A N 1
ATOM 822 C CA . TRP A 1 102 ? -5.973 11.914 -14.368 1.00 76.25 102 TRP A CA 1
ATOM 823 C C . TRP A 1 102 ? -6.056 12.895 -13.191 1.00 76.25 102 TRP A C 1
ATOM 825 O O . TRP A 1 102 ? -5.070 13.502 -12.758 1.00 76.25 102 TRP A O 1
ATOM 835 N N . THR A 1 103 ? -7.263 13.114 -12.690 1.00 67.19 103 THR A N 1
ATOM 836 C CA . THR A 1 103 ? -7.522 13.996 -11.556 1.00 67.19 103 THR A CA 1
ATOM 837 C C . THR A 1 103 ? -7.234 13.284 -10.238 1.00 67.19 103 THR A C 1
ATOM 839 O O . THR A 1 103 ? -7.471 12.090 -10.074 1.00 67.19 103 THR A O 1
ATOM 842 N N . GLN A 1 104 ? -6.748 14.035 -9.245 1.00 64.19 104 GLN A N 1
ATOM 843 C CA . GLN A 1 104 ? -6.606 13.583 -7.853 1.00 64.19 104 GLN A CA 1
ATOM 844 C C . GLN A 1 104 ? -7.970 13.438 -7.152 1.00 64.19 104 GLN A C 1
ATOM 846 O O . GLN A 1 104 ? -8.091 13.758 -5.971 1.00 64.19 104 GLN A O 1
ATOM 851 N N . ALA A 1 105 ? -9.007 12.988 -7.864 1.00 57.56 105 ALA A N 1
ATOM 852 C CA . ALA A 1 105 ? -10.364 12.835 -7.340 1.00 57.56 105 ALA A CA 1
ATOM 853 C C . ALA A 1 105 ? -10.408 11.944 -6.080 1.00 57.56 105 ALA A C 1
ATOM 855 O O . ALA A 1 105 ? -11.321 12.045 -5.267 1.00 57.56 105 ALA A O 1
ATOM 856 N N . ASP A 1 106 ? -9.364 11.145 -5.863 1.00 64.56 106 ASP A N 1
ATOM 857 C CA . ASP A 1 106 ? -9.212 10.279 -4.705 1.00 64.56 106 ASP A CA 1
ATOM 858 C C . ASP A 1 106 ? -8.381 10.881 -3.558 1.00 64.56 106 ASP A C 1
ATOM 860 O O . ASP A 1 106 ? -8.218 10.212 -2.553 1.00 64.56 106 ASP A O 1
ATOM 864 N N . GLN A 1 107 ? -7.826 12.103 -3.619 1.00 74.56 107 GLN A N 1
ATOM 865 C CA . GLN A 1 107 ? -6.995 12.595 -2.500 1.00 74.56 107 GLN A CA 1
ATOM 866 C C . GLN A 1 107 ? -7.838 12.903 -1.255 1.00 74.56 107 GLN A C 1
ATOM 868 O O . GLN A 1 107 ? -7.467 12.517 -0.145 1.00 74.56 107 GLN A O 1
ATOM 873 N N . GLU A 1 108 ? -8.992 13.552 -1.424 1.00 80.81 108 GLU A N 1
ATOM 874 C CA . GLU A 1 108 ? -9.909 13.801 -0.309 1.00 80.81 108 GLU A CA 1
ATOM 875 C C . GLU A 1 108 ? -10.575 12.501 0.164 1.00 80.81 108 GLU A C 1
ATOM 877 O O . GLU A 1 108 ? -10.675 12.253 1.368 1.00 80.81 108 GLU A O 1
ATOM 882 N N . GLN A 1 109 ? -10.971 11.629 -0.768 1.00 82.00 109 GLN A N 1
ATOM 883 C CA . GLN A 1 109 ? -11.541 10.321 -0.445 1.00 82.00 109 GLN A CA 1
ATOM 884 C C . GLN A 1 109 ? -10.517 9.409 0.245 1.00 82.00 109 GLN A C 1
ATOM 886 O O . GLN A 1 109 ? -10.854 8.760 1.230 1.00 82.00 109 GLN A O 1
ATOM 891 N N . ALA A 1 110 ? -9.256 9.406 -0.188 1.00 84.50 110 ALA A N 1
ATOM 892 C CA . ALA A 1 110 ? -8.160 8.695 0.466 1.00 84.50 110 ALA A CA 1
ATOM 893 C C . ALA A 1 110 ? -7.864 9.273 1.851 1.00 84.50 110 ALA A C 1
ATOM 895 O O . ALA A 1 110 ? -7.663 8.508 2.789 1.00 84.50 110 ALA A O 1
ATOM 896 N N . ALA A 1 111 ? -7.894 10.599 2.020 1.00 88.44 111 ALA A N 1
ATOM 897 C CA . ALA A 1 111 ? -7.725 11.227 3.329 1.00 88.44 111 ALA A CA 1
ATOM 898 C C . ALA A 1 111 ? -8.878 10.881 4.291 1.00 88.44 111 ALA A C 1
ATOM 900 O O . ALA A 1 111 ? -8.643 10.632 5.475 1.00 88.44 111 ALA A O 1
ATOM 901 N N . ARG A 1 112 ? -10.125 10.827 3.800 1.00 90.62 112 ARG A N 1
ATOM 902 C CA . ARG A 1 112 ? -11.291 10.338 4.561 1.00 90.62 112 ARG A CA 1
ATOM 903 C C . ARG A 1 112 ? -11.119 8.858 4.933 1.00 90.62 112 ARG A C 1
ATOM 905 O O . ARG A 1 112 ? -11.082 8.550 6.120 1.00 90.62 112 ARG A O 1
ATOM 912 N N . LYS A 1 113 ? -10.844 7.984 3.954 1.00 92.38 113 LYS A N 1
ATOM 913 C CA . LYS A 1 113 ? -10.566 6.548 4.162 1.00 92.38 113 LYS A CA 1
ATOM 914 C C . LYS A 1 113 ? -9.435 6.318 5.175 1.00 92.38 113 LYS A C 1
ATOM 916 O O . LYS A 1 113 ? -9.550 5.454 6.038 1.00 92.38 113 LYS A O 1
ATOM 921 N N . ALA A 1 114 ? -8.356 7.098 5.117 1.00 93.50 114 ALA A N 1
ATOM 922 C CA . ALA A 1 114 ? -7.231 6.981 6.044 1.00 93.50 114 ALA A CA 1
ATOM 923 C C . ALA A 1 114 ? -7.637 7.289 7.496 1.00 93.50 114 ALA A C 1
ATOM 925 O O . ALA A 1 114 ? -7.257 6.549 8.409 1.00 93.50 114 ALA A O 1
ATOM 926 N N . ARG A 1 115 ? -8.443 8.340 7.709 1.00 96.19 115 ARG A N 1
ATOM 927 C CA . ARG A 1 115 ? -8.993 8.675 9.033 1.00 96.19 115 ARG A CA 1
ATOM 928 C C . ARG A 1 115 ? -9.896 7.563 9.559 1.00 96.19 115 ARG A C 1
ATOM 930 O O . ARG A 1 115 ? -9.743 7.161 10.714 1.00 96.19 115 ARG A O 1
ATOM 937 N N . ASP A 1 116 ? -10.762 7.025 8.706 1.00 97.25 116 ASP A N 1
ATOM 938 C CA . ASP A 1 116 ? -11.687 5.951 9.074 1.00 97.25 116 ASP A CA 1
ATOM 939 C C . ASP A 1 116 ? -10.934 4.674 9.460 1.00 97.25 116 ASP A C 1
ATOM 941 O O . ASP A 1 116 ? -11.180 4.100 10.522 1.00 97.25 116 ASP A O 1
ATOM 945 N N . ILE A 1 117 ? -9.930 4.278 8.669 1.00 97.31 117 ILE A N 1
ATOM 946 C CA . ILE A 1 117 ? -9.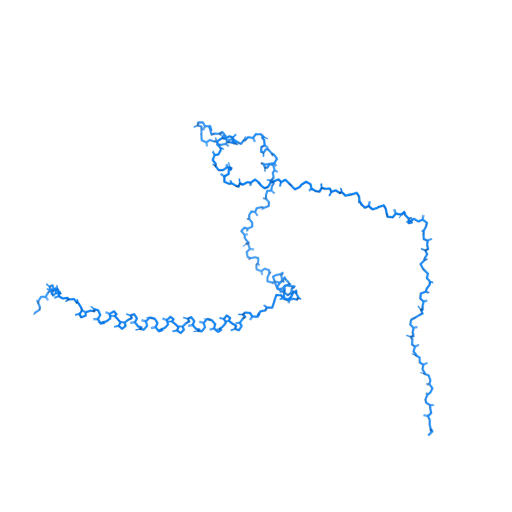060 3.133 8.972 1.00 97.31 117 ILE A CA 1
ATOM 947 C C . ILE A 1 117 ? -8.364 3.327 10.323 1.00 97.31 117 IL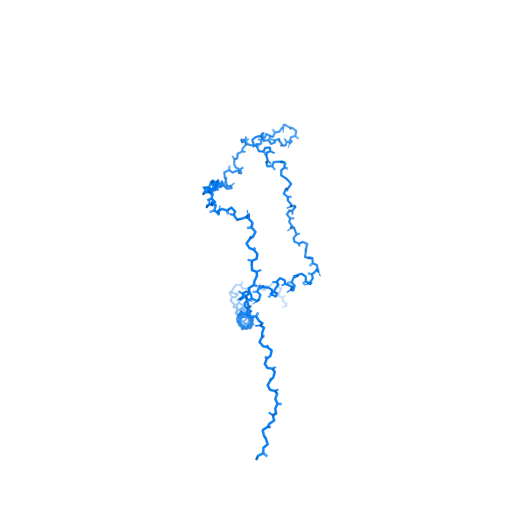E A C 1
ATOM 949 O O . ILE A 1 117 ? -8.298 2.396 11.128 1.00 97.31 117 ILE A O 1
ATOM 953 N N . GLN A 1 118 ? -7.846 4.525 10.601 1.00 97.75 118 GLN A N 1
ATOM 954 C CA . GLN A 1 118 ? -7.172 4.805 11.868 1.00 97.75 118 GLN A CA 1
ATOM 955 C C . GLN A 1 118 ? -8.138 4.729 13.059 1.00 97.75 118 GLN A C 1
ATOM 957 O O . GLN A 1 118 ? -7.784 4.190 14.112 1.00 97.75 118 GLN A O 1
ATOM 962 N N . TYR A 1 119 ? -9.359 5.237 12.898 1.00 98.19 119 TYR A N 1
ATOM 963 C CA . TYR A 1 119 ? -10.400 5.166 13.918 1.00 98.19 119 TYR A CA 1
ATOM 964 C C . TYR A 1 119 ? -10.841 3.718 14.183 1.00 98.19 119 TYR A C 1
ATOM 966 O O . TYR A 1 119 ? -10.850 3.286 15.338 1.00 98.19 119 TYR A O 1
ATOM 974 N N . MET A 1 120 ? -11.094 2.936 13.129 1.00 98.31 120 MET A N 1
ATOM 975 C CA . MET A 1 120 ? -11.437 1.512 13.225 1.00 98.31 120 MET A CA 1
ATOM 976 C C . MET A 1 120 ? -10.340 0.705 13.921 1.00 98.31 120 MET A C 1
ATOM 978 O O . MET A 1 120 ? -10.624 -0.049 14.853 1.00 98.31 120 MET A O 1
ATOM 982 N N . LYS A 1 121 ? -9.070 0.926 13.554 1.00 98.19 121 LYS A N 1
ATOM 983 C CA . LYS A 1 121 ? -7.920 0.291 14.218 1.00 98.19 121 LYS A CA 1
ATOM 984 C C . LYS A 1 121 ? -7.875 0.602 15.713 1.00 98.19 121 LYS A C 1
ATOM 986 O O . LYS A 1 121 ? -7.609 -0.296 16.509 1.00 98.19 121 LYS A O 1
ATOM 991 N N . ARG A 1 122 ? -8.164 1.849 16.104 1.00 98.19 122 ARG A N 1
ATOM 992 C CA . ARG A 1 122 ? -8.189 2.276 17.512 1.00 98.19 122 ARG A CA 1
ATOM 993 C C . ARG A 1 122 ? -9.309 1.599 18.303 1.00 98.19 122 ARG A C 1
ATOM 995 O O . ARG A 1 122 ? -9.091 1.197 19.443 1.00 98.19 122 ARG A O 1
ATOM 1002 N N . ILE A 1 123 ? -10.505 1.481 17.725 1.00 98.31 123 ILE A N 1
ATOM 1003 C CA . ILE A 1 123 ? -11.621 0.776 18.373 1.00 98.31 123 ILE A CA 1
ATOM 1004 C C . ILE A 1 123 ? -11.287 -0.703 18.531 1.00 98.31 123 ILE A C 1
ATOM 1006 O O . ILE A 1 123 ? -11.430 -1.242 19.629 1.00 98.31 123 ILE A O 1
ATOM 1010 N N . HIS A 1 124 ? -10.808 -1.333 17.458 1.00 98.38 124 HIS A N 1
ATOM 1011 C CA . HIS A 1 124 ? -10.447 -2.742 17.458 1.00 98.38 124 HIS A CA 1
ATOM 1012 C C . HIS A 1 124 ? -9.386 -3.046 18.522 1.00 98.38 124 HIS A C 1
ATOM 1014 O O . HIS A 1 124 ? -9.596 -3.917 19.362 1.00 98.38 124 HIS A O 1
ATOM 1020 N N . SER A 1 125 ? -8.289 -2.280 18.568 1.00 97.88 125 SER A N 1
ATOM 1021 C CA . SER A 1 125 ? -7.227 -2.490 19.560 1.00 97.88 125 SER A CA 1
ATOM 1022 C C . SER A 1 125 ? -7.713 -2.278 20.996 1.00 97.88 125 SER A C 1
ATOM 1024 O O . SER A 1 125 ? -7.417 -3.088 21.874 1.00 97.88 125 SER A O 1
ATOM 1026 N N . LYS A 1 126 ? -8.526 -1.241 21.239 1.00 98.31 126 LYS A N 1
ATOM 1027 C CA . LYS A 1 126 ? -9.137 -0.985 22.551 1.00 98.31 126 LYS A CA 1
ATOM 1028 C C . LYS A 1 126 ? -10.031 -2.143 22.988 1.00 98.31 126 LYS A C 1
ATOM 1030 O O . LYS A 1 126 ? -10.023 -2.514 24.161 1.00 98.31 126 LYS A O 1
ATOM 1035 N N . TYR A 1 127 ? -10.823 -2.689 22.070 1.00 98.38 127 TYR A N 1
ATOM 1036 C CA . TYR A 1 127 ? -11.713 -3.806 22.357 1.00 98.38 127 TYR A CA 1
ATOM 1037 C C . TYR A 1 127 ? -10.931 -5.097 22.624 1.00 98.38 127 TYR A C 1
ATOM 1039 O O . TYR A 1 127 ? -11.166 -5.739 23.645 1.00 98.38 127 TYR A O 1
ATOM 1047 N N . MET A 1 128 ? -9.937 -5.411 21.789 1.00 98.25 128 MET A N 1
ATOM 1048 C CA . MET A 1 128 ? -9.050 -6.564 21.972 1.00 98.25 128 MET A CA 1
ATOM 1049 C C . MET A 1 128 ? -8.323 -6.525 23.320 1.00 98.25 128 MET A C 1
ATOM 1051 O O . MET A 1 128 ? -8.325 -7.518 24.040 1.00 98.25 128 MET A O 1
ATOM 1055 N N . ALA A 1 129 ? -7.781 -5.370 23.720 1.00 97.50 129 ALA A N 1
ATOM 1056 C CA . ALA A 1 129 ? -7.128 -5.220 25.022 1.00 97.50 129 ALA A CA 1
ATOM 1057 C C . ALA A 1 129 ? -8.102 -5.463 26.188 1.00 97.50 129 ALA A C 1
ATOM 1059 O O . ALA A 1 129 ? -7.783 -6.178 27.137 1.00 97.50 129 ALA A O 1
ATOM 1060 N N . LYS A 1 130 ? -9.322 -4.913 26.101 1.00 97.69 130 LYS A N 1
ATOM 1061 C CA . LYS A 1 130 ? -10.370 -5.147 27.106 1.00 97.69 130 LYS A CA 1
ATOM 1062 C C . LYS A 1 130 ? -10.754 -6.622 27.202 1.00 97.69 130 LYS A C 1
ATOM 1064 O O . LYS A 1 130 ? -10.948 -7.113 28.312 1.00 97.69 130 LYS A O 1
ATOM 1069 N N . LEU A 1 131 ? -10.890 -7.308 26.068 1.00 97.50 131 LEU A N 1
ATOM 1070 C CA . LEU A 1 131 ? -11.166 -8.742 26.041 1.00 97.50 131 LEU A CA 1
ATOM 1071 C C . LEU A 1 131 ? -10.009 -9.545 26.638 1.00 97.50 131 LEU A C 1
ATOM 1073 O O . LEU A 1 131 ? -10.254 -10.377 27.501 1.00 97.50 131 LEU A O 1
ATOM 1077 N N . GLY A 1 132 ? -8.761 -9.246 26.269 1.00 97.19 132 GLY A N 1
ATOM 1078 C CA . GLY A 1 132 ? -7.578 -9.922 26.809 1.00 97.19 132 GLY A CA 1
ATOM 1079 C C . GLY A 1 132 ? -7.497 -9.847 28.336 1.00 97.19 132 GLY A C 1
ATOM 1080 O O . GLY A 1 132 ? -7.332 -10.866 28.998 1.00 97.19 132 GLY A O 1
ATOM 1081 N N . VAL A 1 133 ? -7.727 -8.664 28.916 1.00 96.75 133 VAL A N 1
ATOM 1082 C CA . VAL A 1 133 ? -7.752 -8.496 30.381 1.00 96.75 133 VAL A CA 1
ATOM 1083 C C . VAL A 1 133 ? -8.877 -9.308 31.031 1.00 96.75 133 VAL A C 1
ATOM 1085 O O . VAL A 1 133 ? -8.681 -9.885 32.099 1.00 96.75 133 VAL A O 1
ATOM 1088 N N . LYS A 1 134 ? -10.057 -9.381 30.403 1.00 96.19 134 LYS A N 1
ATOM 1089 C CA . LYS A 1 134 ? -11.164 -10.212 30.903 1.00 96.19 134 LYS A CA 1
ATOM 1090 C C . LYS A 1 134 ? -10.848 -11.706 30.802 1.00 96.19 134 LYS A C 1
ATOM 1092 O O . LYS A 1 134 ? -11.183 -12.443 31.725 1.00 96.19 134 LYS A O 1
ATOM 1097 N N . ASN A 1 135 ? -10.162 -12.129 29.742 1.00 96.56 135 ASN A N 1
ATOM 1098 C CA . ASN A 1 135 ? -9.778 -13.523 29.522 1.00 96.56 135 ASN A CA 1
ATOM 1099 C C . ASN A 1 135 ? -8.809 -14.051 30.587 1.00 96.56 135 ASN A C 1
ATOM 1101 O O . ASN A 1 135 ? -8.830 -15.245 30.864 1.00 96.56 135 ASN A O 1
ATOM 1105 N N . ASN A 1 136 ? -8.034 -13.189 31.256 1.00 92.94 136 ASN A N 1
ATOM 1106 C CA . ASN A 1 136 ? -7.194 -13.606 32.387 1.00 92.94 136 ASN A CA 1
ATOM 1107 C C . ASN A 1 136 ? -8.009 -14.257 33.520 1.00 92.94 136 ASN A C 1
ATOM 1109 O O . ASN A 1 136 ? -7.499 -15.126 34.217 1.00 92.94 136 ASN A O 1
ATOM 1113 N N . LYS A 1 137 ? -9.287 -13.884 33.686 1.00 92.06 137 LYS A N 1
ATOM 1114 C CA . LYS A 1 137 ? -10.180 -14.487 34.690 1.00 92.06 137 LYS A CA 1
ATOM 1115 C C . LYS A 1 137 ? -10.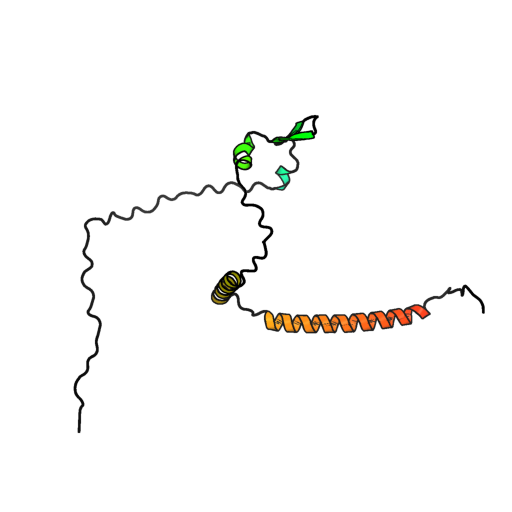736 -15.854 34.279 1.00 92.06 137 LYS A C 1
ATOM 1117 O O . LYS A 1 137 ? -11.348 -16.519 35.103 1.00 92.06 137 LYS A O 1
ATOM 1122 N N . LEU A 1 138 ? -10.549 -16.265 33.025 1.00 93.81 138 LEU A N 1
ATOM 1123 C CA . LEU A 1 138 ? -11.050 -17.538 32.497 1.00 93.81 138 LEU A CA 1
ATOM 1124 C C . LEU A 1 138 ? -10.067 -18.700 32.709 1.00 93.81 138 LEU A C 1
ATOM 1126 O O . LEU A 1 138 ? -10.299 -19.797 32.208 1.00 93.81 138 LEU A O 1
ATOM 1130 N N . GLN A 1 139 ? -8.971 -18.490 33.443 1.00 93.19 139 GLN A N 1
ATOM 1131 C CA . GLN A 1 139 ? -8.019 -19.548 33.780 1.00 93.19 139 GLN A CA 1
ATOM 1132 C C . GLN A 1 139 ? -8.584 -20.449 34.898 1.00 93.19 139 GLN A C 1
ATOM 1134 O O . GLN A 1 139 ? -8.245 -20.293 36.067 1.00 93.19 139 GLN A O 1
ATOM 1139 N N . THR A 1 140 ? -9.463 -21.392 34.542 1.0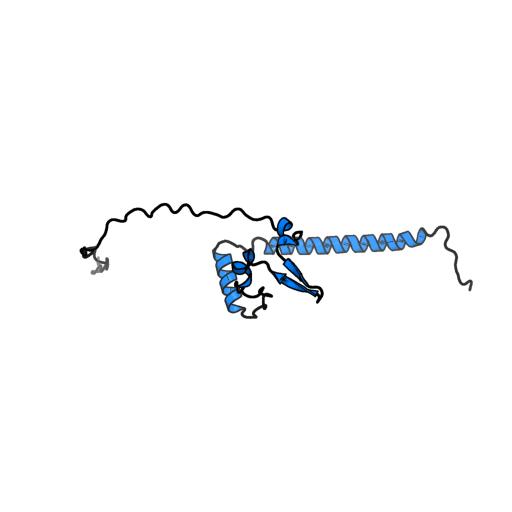0 93.50 140 THR A N 1
ATOM 1140 C CA . THR A 1 140 ? -10.200 -22.253 35.495 1.00 93.50 140 THR A CA 1
ATOM 1141 C C . THR A 1 140 ? -9.312 -23.174 36.332 1.00 93.50 140 THR A C 1
ATOM 1143 O O . THR A 1 140 ? -9.657 -23.494 37.465 1.00 93.50 140 THR A O 1
ATOM 1146 N N . HIS A 1 141 ? -8.166 -23.592 35.795 1.00 93.88 141 HIS A N 1
ATOM 1147 C CA . HIS A 1 141 ? -7.225 -24.506 36.452 1.00 93.88 141 HIS A CA 1
ATOM 1148 C C . HIS A 1 141 ? -5.851 -23.858 36.656 1.00 93.88 141 HIS A C 1
ATOM 1150 O O . HIS A 1 141 ? -4.815 -24.507 36.515 1.00 93.88 141 HIS A O 1
ATOM 1156 N N . PHE A 1 142 ? -5.825 -22.554 36.944 1.00 93.25 142 PHE A N 1
ATOM 1157 C CA . PHE A 1 142 ? -4.578 -21.865 37.256 1.00 93.25 142 PHE A CA 1
ATOM 1158 C C . PHE A 1 142 ? -3.978 -22.395 38.567 1.00 93.25 142 PHE A C 1
ATOM 1160 O O . PHE A 1 142 ? -4.639 -22.405 39.604 1.00 93.25 142 PHE A O 1
ATOM 1167 N N . ARG A 1 143 ? -2.707 -22.810 38.525 1.00 93.00 143 ARG A N 1
ATOM 1168 C CA . ARG A 1 143 ? -1.944 -23.282 39.688 1.00 93.00 143 ARG A CA 1
ATOM 1169 C C . ARG A 1 143 ? -0.715 -22.400 39.879 1.00 93.00 143 ARG A C 1
ATOM 1171 O O . ARG A 1 143 ? 0.175 -22.390 39.031 1.00 93.00 143 ARG A O 1
ATOM 1178 N N . GLN A 1 144 ? -0.652 -21.694 41.004 1.00 93.06 144 GLN A N 1
ATOM 1179 C CA . GLN A 1 144 ? 0.505 -20.883 41.382 1.00 93.06 144 GLN A CA 1
ATOM 1180 C C . GLN A 1 144 ? 1.755 -21.767 41.556 1.00 93.06 144 GLN A C 1
ATOM 1182 O O . GLN A 1 144 ? 1.680 -22.868 42.103 1.00 93.06 144 GLN A O 1
ATOM 1187 N N . GLN A 1 145 ? 2.897 -21.314 41.029 1.00 91.94 145 GLN A N 1
ATOM 1188 C CA . GLN A 1 145 ? 4.150 -22.084 41.056 1.00 91.94 145 GLN A CA 1
ATOM 1189 C C . GLN A 1 145 ? 4.942 -21.895 42.350 1.00 91.94 145 GLN A C 1
ATOM 1191 O O . GLN A 1 145 ? 5.549 -22.847 42.831 1.00 91.94 145 GLN A O 1
ATOM 1196 N N . VAL A 1 146 ? 4.930 -20.686 42.908 1.00 92.25 146 VAL A N 1
ATOM 1197 C CA . VAL A 1 146 ? 5.656 -20.347 44.134 1.00 92.25 146 VAL A CA 1
ATOM 1198 C C . VAL A 1 146 ? 4.637 -19.941 45.179 1.00 92.25 146 VAL A C 1
ATOM 1200 O O . VAL A 1 146 ? 3.942 -18.947 44.988 1.00 92.25 146 VAL A O 1
ATOM 1203 N N . ASN A 1 147 ? 4.543 -20.706 46.260 1.00 81.62 147 ASN A N 1
ATOM 1204 C CA . ASN A 1 147 ? 3.793 -20.295 47.439 1.00 81.62 147 ASN A CA 1
ATOM 1205 C C . ASN A 1 147 ? 4.739 -19.444 48.286 1.00 81.62 147 ASN A C 1
ATOM 1207 O O . ASN A 1 147 ? 5.812 -19.923 48.652 1.00 81.62 147 ASN A O 1
ATOM 1211 N N . PHE A 1 148 ? 4.372 -18.186 48.509 1.00 76.88 148 PHE A N 1
ATOM 1212 C CA . PHE A 1 148 ? 5.076 -17.299 49.433 1.00 76.88 148 PHE A CA 1
ATOM 1213 C C . PHE A 1 148 ? 4.484 -17.461 50.830 1.00 76.88 148 PHE A C 1
ATOM 1215 O O . PHE A 1 148 ? 3.246 -17.651 50.901 1.00 76.88 148 PHE A O 1
#